Protein AF-A0A357F1U6-F1 (afdb_monomer)

Secondary structure (DSSP, 8-state):
-HHHHHHHHHHHHHTTT-HHHHHHHHHHHHTSS--TTTTT--PPPPPHHHHS-S-EEEEEEETTEEEEEEEE-TT--HHHHHHHHHH-HHHHHHHTTSEEEEEEEETTTEEEEEEE-

pLDDT: mean 91.84, std 3.84, range [73.38, 97.06]

Sequence (117 aa):
AAIREAVTSLILMLTPLAPHAAEELFSVVIGNEDGILANGARFPEFDEELARADEIEIAVQVNGRLRSRIYTAPDAPSAELEKLALADEKIIEYTSRGKIVKVITVPGRLVNIVVKE

Radius of gyration: 24.09 Å; Cα contacts (8 Å, |Δi|>4): 159; chains: 1; bounding box: 42×26×67 Å

Structure (mmCIF, N/CA/C/O backbone):
data_AF-A0A357F1U6-F1
#
_entry.id   AF-A0A357F1U6-F1
#
loop_
_atom_site.group_PDB
_atom_site.id
_atom_site.type_symbol
_atom_site.label_atom_id
_atom_site.label_alt_id
_atom_site.label_comp_id
_atom_site.label_asym_id
_atom_site.label_entity_id
_atom_site.label_seq_id
_atom_site.pdbx_PDB_ins_code
_atom_site.Cartn_x
_atom_site.Cartn_y
_atom_site.Cartn_z
_atom_site.occupancy
_atom_site.B_iso_or_equiv
_atom_site.auth_seq_id
_atom_site.auth_comp_id
_atom_site.auth_asym_id
_atom_site.auth_atom_id
_atom_site.pdbx_PDB_model_num
ATOM 1 N N . ALA A 1 1 ? 5.112 -9.443 -20.994 1.00 80.56 1 ALA A N 1
ATOM 2 C CA . ALA A 1 1 ? 4.622 -8.053 -21.076 1.00 80.56 1 ALA A CA 1
ATOM 3 C C . ALA A 1 1 ? 5.007 -7.281 -19.815 1.00 80.56 1 ALA A C 1
ATOM 5 O O . ALA A 1 1 ? 5.925 -6.482 -19.914 1.00 80.56 1 ALA A O 1
ATOM 6 N N . ALA A 1 2 ? 4.461 -7.627 -18.642 1.00 90.25 2 ALA A N 1
ATOM 7 C CA . ALA A 1 2 ? 4.725 -6.940 -17.366 1.00 90.25 2 ALA A CA 1
ATOM 8 C C . ALA A 1 2 ? 6.215 -6.726 -17.018 1.00 90.25 2 ALA A C 1
ATOM 10 O O . ALA A 1 2 ? 6.608 -5.633 -16.641 1.00 90.25 2 ALA A O 1
ATOM 11 N N . ILE A 1 3 ? 7.080 -7.733 -17.210 1.00 92.88 3 ILE A N 1
ATOM 12 C CA . ILE A 1 3 ? 8.527 -7.588 -16.932 1.00 92.88 3 ILE A CA 1
ATOM 13 C C . ILE A 1 3 ? 9.162 -6.493 -17.797 1.00 92.88 3 ILE A C 1
ATOM 15 O O . ILE A 1 3 ? 9.953 -5.696 -17.307 1.00 92.88 3 ILE A O 1
ATOM 19 N N . ARG A 1 4 ? 8.815 -6.449 -19.088 1.00 91.06 4 ARG A N 1
ATOM 20 C CA . ARG A 1 4 ? 9.349 -5.448 -20.017 1.00 91.06 4 ARG A CA 1
ATOM 21 C C . ARG A 1 4 ? 8.902 -4.050 -19.598 1.00 91.06 4 ARG A C 1
ATOM 23 O O . ARG A 1 4 ? 9.730 -3.160 -19.529 1.00 91.06 4 ARG A O 1
ATOM 30 N N . GLU A 1 5 ? 7.624 -3.889 -19.279 1.00 91.56 5 GLU A N 1
ATOM 31 C CA . GLU A 1 5 ? 7.054 -2.628 -18.797 1.00 91.56 5 GLU A CA 1
ATOM 32 C C . GLU A 1 5 ? 7.706 -2.146 -17.492 1.00 91.56 5 GLU A C 1
ATOM 34 O O . GLU A 1 5 ? 8.104 -0.985 -17.396 1.00 91.56 5 GLU A O 1
ATOM 39 N N . ALA A 1 6 ? 7.903 -3.046 -16.524 1.00 93.75 6 ALA A N 1
ATOM 40 C CA . ALA A 1 6 ? 8.568 -2.735 -15.262 1.00 93.75 6 ALA A CA 1
ATOM 41 C C . ALA A 1 6 ? 10.029 -2.304 -15.469 1.00 93.75 6 ALA A C 1
ATOM 43 O O . ALA A 1 6 ? 10.472 -1.310 -14.896 1.00 93.75 6 ALA A O 1
ATOM 44 N N . VAL A 1 7 ? 10.771 -3.020 -16.321 1.00 94.88 7 VAL A N 1
ATOM 45 C CA . VAL A 1 7 ? 12.166 -2.687 -16.647 1.00 94.88 7 VAL A CA 1
ATOM 46 C C . VAL A 1 7 ? 12.251 -1.351 -17.384 1.00 94.88 7 VAL A C 1
ATOM 48 O O . VAL A 1 7 ? 13.068 -0.514 -17.008 1.00 94.88 7 VAL A O 1
ATOM 51 N N . THR A 1 8 ? 11.391 -1.106 -18.377 1.00 93.88 8 THR A N 1
ATOM 52 C CA . THR A 1 8 ? 11.336 0.186 -19.075 1.00 93.88 8 THR A CA 1
ATOM 53 C C . THR A 1 8 ? 11.031 1.323 -18.100 1.00 93.88 8 THR A C 1
ATOM 55 O O . THR A 1 8 ? 11.727 2.335 -18.107 1.00 93.88 8 THR A O 1
ATOM 58 N N . SER A 1 9 ? 10.049 1.151 -17.212 1.00 94.88 9 SER A N 1
ATOM 59 C CA . SER A 1 9 ? 9.686 2.162 -16.211 1.00 94.88 9 SER A CA 1
ATOM 60 C C . SER A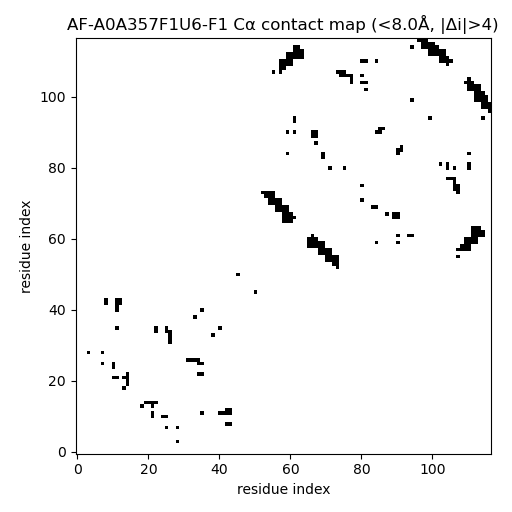 1 9 ? 10.840 2.453 -15.251 1.00 94.88 9 SER A C 1
ATOM 62 O O . SER A 1 9 ? 11.137 3.613 -14.969 1.00 94.88 9 SER A O 1
ATOM 64 N N . LEU A 1 10 ? 11.545 1.412 -14.796 1.00 95.88 10 LEU A N 1
ATOM 65 C CA . LEU A 1 10 ? 12.728 1.552 -13.949 1.00 95.88 10 LEU A CA 1
ATOM 66 C C . LEU A 1 10 ? 13.851 2.327 -14.649 1.00 95.88 10 LEU A C 1
ATOM 68 O O . LEU A 1 10 ? 14.439 3.221 -14.044 1.00 95.88 10 LEU A O 1
ATOM 72 N N . ILE A 1 11 ? 14.132 2.016 -15.917 1.00 96.00 11 ILE A N 1
ATOM 73 C CA . ILE A 1 11 ? 15.142 2.720 -16.719 1.00 96.00 11 ILE A CA 1
ATOM 74 C C . ILE A 1 11 ? 14.780 4.202 -16.855 1.00 96.00 11 ILE A C 1
ATOM 76 O O . ILE A 1 11 ? 15.626 5.070 -16.647 1.00 96.00 11 ILE A O 1
ATOM 80 N N . LEU A 1 12 ? 13.512 4.512 -17.126 1.00 95.25 12 LEU A N 1
ATOM 81 C CA . LEU A 1 12 ? 13.054 5.894 -17.257 1.00 95.25 12 LEU A CA 1
ATOM 82 C C . LEU A 1 12 ? 13.164 6.664 -15.934 1.00 95.25 12 LEU A C 1
ATOM 84 O O . LEU A 1 12 ? 13.604 7.815 -15.944 1.00 95.25 12 LEU A O 1
ATOM 88 N N . MET A 1 13 ? 12.867 6.021 -14.799 1.00 96.38 13 MET A N 1
ATOM 89 C CA . MET A 1 13 ? 13.090 6.585 -13.460 1.00 96.38 13 MET A CA 1
ATOM 90 C C . MET A 1 13 ? 14.575 6.764 -13.118 1.00 96.38 13 MET A C 1
ATOM 92 O O . MET A 1 13 ? 14.910 7.614 -12.294 1.00 96.38 13 MET A O 1
ATOM 96 N N . LEU A 1 14 ? 15.471 5.997 -13.746 1.00 96.31 14 LEU A N 1
ATOM 97 C CA . LEU A 1 14 ? 16.917 6.112 -13.564 1.00 96.31 14 LEU A CA 1
ATOM 98 C C . LEU A 1 14 ? 17.510 7.313 -14.318 1.00 96.31 14 LEU A C 1
ATOM 100 O O . LEU A 1 14 ? 18.558 7.815 -13.913 1.00 96.31 14 LEU A O 1
ATOM 104 N N . THR A 1 15 ? 16.843 7.809 -15.366 1.00 94.19 15 THR A N 1
ATOM 105 C CA . THR A 1 15 ? 17.315 8.920 -16.218 1.00 94.19 15 THR A CA 1
ATOM 106 C C . THR A 1 15 ? 17.847 10.133 -15.436 1.00 94.19 15 THR A C 1
ATOM 108 O O . THR A 1 15 ? 18.937 10.601 -15.763 1.00 94.19 15 THR A O 1
ATOM 111 N N . PRO A 1 16 ? 17.172 10.643 -14.380 1.00 93.56 16 PRO A N 1
ATOM 112 C CA . PRO A 1 16 ? 17.672 11.787 -13.612 1.00 93.56 16 PRO A CA 1
ATOM 113 C C . PRO A 1 16 ? 18.909 11.479 -12.752 1.00 93.56 16 PRO A C 1
ATOM 115 O O . PRO A 1 16 ? 19.600 12.402 -12.329 1.00 93.56 16 PRO A O 1
ATOM 118 N N . LEU A 1 17 ? 19.174 10.202 -12.456 1.00 97.06 17 LEU 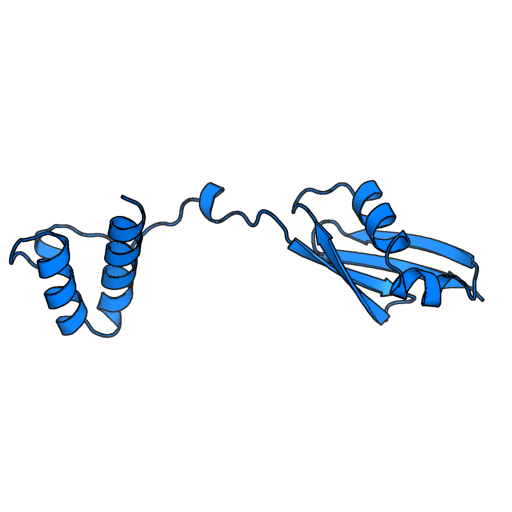A N 1
ATOM 119 C CA . LEU A 1 17 ? 20.248 9.756 -11.562 1.00 97.06 17 LEU A CA 1
ATOM 120 C C . LEU A 1 17 ? 21.492 9.300 -12.333 1.00 97.06 17 LEU A C 1
ATOM 122 O O . LEU A 1 17 ? 22.614 9.628 -11.955 1.00 97.06 17 LEU A O 1
ATOM 126 N N . ALA A 1 18 ? 21.297 8.529 -13.403 1.00 96.81 18 ALA A N 1
ATOM 127 C CA . ALA A 1 18 ? 22.364 7.950 -14.211 1.00 96.81 18 ALA A CA 1
ATOM 128 C C . ALA A 1 18 ? 21.978 7.973 -15.703 1.00 96.81 18 ALA A C 1
ATOM 130 O O . ALA A 1 18 ? 21.731 6.917 -16.287 1.00 96.81 18 ALA A O 1
ATOM 131 N N . PRO A 1 19 ? 21.937 9.160 -16.339 1.00 93.81 19 PRO A N 1
ATOM 132 C CA . PRO A 1 19 ? 21.395 9.331 -17.690 1.00 93.81 19 PRO A CA 1
ATOM 133 C C . PRO A 1 19 ? 22.112 8.473 -18.736 1.00 93.81 19 PRO A C 1
ATOM 135 O O . PRO A 1 19 ? 21.457 7.814 -19.530 1.00 93.81 19 PRO A O 1
ATOM 138 N N . HIS A 1 20 ? 23.445 8.391 -18.692 1.00 94.00 20 HIS A N 1
ATOM 139 C CA . HIS A 1 20 ? 24.215 7.579 -19.643 1.00 94.00 20 HIS A CA 1
ATOM 140 C C . HIS A 1 20 ? 23.898 6.080 -19.523 1.00 94.00 20 HIS A C 1
ATOM 142 O O . HIS A 1 20 ? 23.750 5.395 -20.526 1.00 94.00 20 HIS A O 1
ATOM 148 N N . ALA A 1 21 ? 23.764 5.567 -18.294 1.00 95.50 21 ALA A N 1
ATOM 149 C CA . ALA A 1 21 ? 23.410 4.166 -18.076 1.00 95.50 21 ALA A CA 1
ATOM 150 C C . ALA A 1 21 ? 21.955 3.890 -18.472 1.00 95.50 21 ALA A C 1
ATOM 152 O O . ALA A 1 21 ? 21.660 2.832 -19.018 1.00 95.50 21 ALA A O 1
ATOM 153 N N . ALA A 1 22 ? 21.053 4.839 -18.207 1.00 95.38 22 ALA A N 1
ATOM 154 C CA . ALA A 1 22 ? 19.665 4.743 -18.627 1.00 95.38 22 ALA A CA 1
ATOM 155 C C . ALA A 1 22 ? 19.552 4.668 -20.157 1.00 95.38 22 ALA A C 1
ATOM 157 O O . ALA A 1 22 ? 18.852 3.788 -20.639 1.00 95.38 22 ALA A O 1
ATOM 158 N N . GLU A 1 23 ? 20.278 5.506 -20.906 1.00 94.00 23 GLU A N 1
ATOM 159 C CA . GLU A 1 23 ? 20.298 5.485 -22.379 1.00 94.00 23 GLU A CA 1
ATOM 160 C C . GLU A 1 23 ? 20.774 4.132 -22.935 1.00 94.00 23 GLU A C 1
ATOM 162 O O . GLU A 1 23 ? 20.073 3.511 -23.729 1.00 94.00 23 GLU A O 1
ATOM 167 N N . GLU A 1 24 ? 21.906 3.608 -22.453 1.00 94.31 24 GLU A N 1
ATOM 168 C CA . GLU A 1 24 ? 22.428 2.302 -22.895 1.00 94.31 24 GLU A CA 1
ATOM 169 C C . GLU A 1 24 ? 21.443 1.154 -22.613 1.00 94.31 24 GLU A C 1
ATOM 171 O O . GLU A 1 24 ? 21.182 0.302 -23.465 1.00 94.31 24 GLU A O 1
ATOM 176 N N . LEU A 1 25 ? 20.852 1.133 -21.413 1.00 94.50 25 LEU A N 1
ATOM 177 C CA . LEU A 1 25 ? 19.864 0.120 -21.036 1.00 94.50 25 LEU A CA 1
ATOM 178 C C . LEU A 1 25 ? 18.568 0.258 -21.844 1.00 94.50 25 LEU A C 1
ATOM 180 O O . LEU A 1 25 ? 17.954 -0.750 -22.197 1.00 94.50 25 LEU A O 1
ATOM 184 N N . PHE A 1 26 ? 18.150 1.488 -22.134 1.00 94.50 26 PHE A N 1
ATOM 185 C CA . PHE A 1 26 ? 16.956 1.790 -22.912 1.00 94.50 26 PHE A CA 1
ATOM 186 C C . PHE A 1 26 ? 17.092 1.230 -24.335 1.00 94.50 26 PHE A C 1
ATOM 188 O O . PHE A 1 26 ? 16.240 0.437 -24.747 1.00 94.50 26 PHE A O 1
ATOM 195 N N . SER A 1 27 ? 18.207 1.505 -25.020 1.00 93.00 27 SER A N 1
ATOM 196 C CA . SER A 1 27 ? 18.514 0.985 -26.363 1.00 93.00 27 SER A CA 1
ATOM 197 C C . SER A 1 27 ? 18.432 -0.543 -26.443 1.00 93.00 27 SER A C 1
ATOM 199 O O . SER A 1 27 ? 17.816 -1.102 -27.355 1.00 93.00 27 SER A O 1
ATOM 201 N N . VAL A 1 28 ? 18.961 -1.247 -25.434 1.00 92.31 28 VAL A N 1
ATOM 202 C CA . VAL A 1 28 ? 18.870 -2.716 -25.338 1.00 92.31 28 VAL A CA 1
ATOM 203 C C . VAL A 1 28 ? 17.419 -3.190 -25.210 1.00 92.31 28 VAL A C 1
ATOM 205 O O . VAL A 1 28 ? 17.040 -4.207 -25.795 1.00 92.31 28 VAL A O 1
ATOM 208 N N . VAL A 1 29 ? 16.589 -2.476 -24.448 1.00 90.38 29 VAL A N 1
ATOM 209 C CA . VAL A 1 29 ? 15.193 -2.865 -24.215 1.00 90.38 29 VAL A CA 1
ATOM 210 C C . VAL A 1 29 ? 14.327 -2.647 -25.455 1.00 90.38 29 VAL A C 1
ATOM 212 O O . VAL A 1 29 ? 13.494 -3.506 -25.752 1.00 90.38 29 VAL A O 1
ATOM 215 N N . ILE A 1 30 ? 14.496 -1.548 -26.190 1.00 88.50 30 ILE A N 1
ATOM 216 C CA . ILE A 1 30 ? 13.631 -1.220 -27.346 1.00 88.50 30 ILE A CA 1
ATOM 217 C C . ILE A 1 30 ? 14.175 -1.833 -28.636 1.00 88.50 30 ILE A C 1
ATOM 219 O O . ILE A 1 30 ? 13.407 -2.076 -29.564 1.00 88.5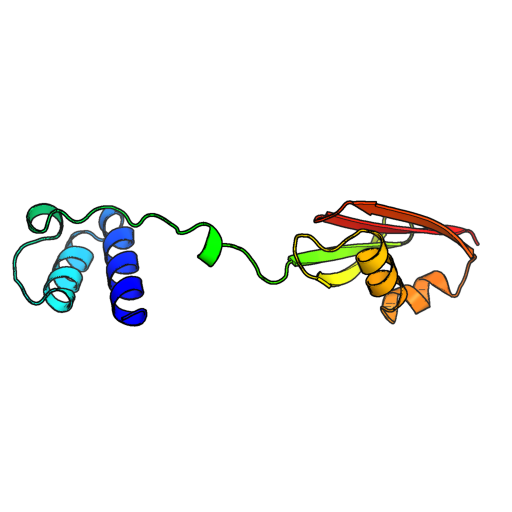0 30 ILE A O 1
ATOM 223 N N . GLY A 1 31 ? 15.473 -2.144 -28.674 1.00 87.88 31 GLY A N 1
ATOM 224 C CA . GLY A 1 31 ? 16.134 -2.764 -29.818 1.00 87.88 31 GLY A CA 1
ATOM 225 C C . GLY A 1 31 ? 16.492 -1.775 -30.927 1.00 87.88 31 GLY A C 1
ATOM 226 O O . GLY A 1 31 ? 16.545 -2.173 -32.089 1.00 87.88 31 GLY A O 1
ATOM 227 N N . ASN A 1 32 ? 16.707 -0.502 -30.588 1.00 86.38 32 ASN A N 1
ATOM 228 C CA . ASN A 1 32 ? 17.214 0.523 -31.499 1.00 86.38 32 ASN A CA 1
ATOM 229 C C . ASN A 1 32 ? 18.256 1.401 -30.786 1.00 86.38 32 ASN A C 1
ATOM 231 O O . ASN A 1 32 ? 18.390 1.331 -29.569 1.00 86.38 32 ASN A O 1
ATOM 235 N N . GLU A 1 33 ? 19.010 2.183 -31.558 1.00 86.31 33 GLU A N 1
ATOM 236 C CA . GLU A 1 33 ? 20.034 3.106 -31.038 1.00 86.31 33 GLU A CA 1
ATOM 237 C C . GLU A 1 33 ? 19.497 4.529 -30.827 1.00 86.31 33 GLU A C 1
ATOM 239 O O . GLU A 1 33 ? 20.243 5.433 -30.449 1.00 86.31 33 GLU A O 1
ATOM 244 N N . ASP A 1 34 ? 18.204 4.746 -31.074 1.00 85.94 34 ASP A N 1
ATOM 245 C CA . ASP A 1 34 ? 17.583 6.026 -30.783 1.00 85.94 34 ASP A CA 1
ATOM 246 C C . ASP A 1 34 ? 17.504 6.180 -29.256 1.00 85.94 34 ASP A C 1
ATOM 248 O O . ASP A 1 34 ? 17.060 5.284 -28.539 1.00 85.94 34 ASP A O 1
ATOM 252 N N . GLY A 1 35 ? 17.932 7.327 -28.734 1.00 83.62 35 GLY A N 1
ATOM 253 C CA . GLY A 1 35 ? 17.906 7.572 -27.290 1.00 83.62 35 GLY A CA 1
ATOM 254 C C . GLY A 1 35 ? 16.491 7.726 -26.713 1.00 83.62 35 GLY A C 1
ATOM 255 O O . GLY A 1 35 ? 15.489 7.811 -27.437 1.00 83.62 35 GLY A O 1
ATOM 256 N N . ILE A 1 36 ? 16.404 7.853 -25.388 1.00 88.38 36 ILE A N 1
ATOM 257 C CA . ILE A 1 36 ? 15.170 8.048 -24.603 1.00 88.38 36 ILE A CA 1
ATOM 258 C C . ILE A 1 36 ? 14.313 9.187 -25.164 1.00 88.38 36 ILE A C 1
ATOM 260 O O . ILE A 1 36 ? 13.104 9.035 -25.371 1.00 88.38 36 ILE A O 1
ATOM 264 N N . LEU A 1 37 ? 14.942 10.326 -25.462 1.00 86.56 37 LEU A N 1
ATOM 265 C CA . LEU A 1 37 ? 14.254 11.506 -25.991 1.00 86.56 37 LEU A CA 1
ATOM 266 C C . LEU A 1 37 ? 13.782 11.323 -27.437 1.00 86.56 37 LEU A C 1
ATOM 268 O O . LEU A 1 37 ? 12.681 11.760 -27.774 1.00 86.56 37 LEU A O 1
ATOM 272 N N . ALA A 1 38 ? 14.590 10.674 -28.277 1.00 87.94 38 ALA A N 1
ATOM 273 C CA . ALA A 1 38 ? 14.276 10.448 -29.687 1.00 87.94 38 ALA A CA 1
ATOM 274 C C . ALA A 1 38 ? 13.092 9.481 -29.857 1.00 87.94 38 ALA A C 1
ATOM 276 O O . ALA A 1 38 ? 12.235 9.702 -30.709 1.00 87.94 38 ALA A O 1
ATOM 277 N N . ASN A 1 39 ? 12.974 8.490 -28.967 1.00 88.62 39 ASN A N 1
ATOM 278 C CA . ASN A 1 39 ? 11.810 7.603 -28.890 1.00 88.62 39 ASN A CA 1
ATOM 279 C C . ASN A 1 39 ? 10.573 8.266 -28.251 1.00 88.62 39 ASN A C 1
ATOM 281 O O . ASN A 1 39 ? 9.527 7.631 -28.122 1.00 88.62 39 ASN A O 1
ATOM 285 N N . GLY A 1 40 ? 10.667 9.528 -27.816 1.00 87.38 40 GLY A N 1
ATOM 286 C CA . GLY A 1 40 ? 9.550 10.250 -27.210 1.00 87.38 40 GLY A CA 1
ATOM 287 C C . GLY A 1 40 ? 9.101 9.678 -25.865 1.00 87.38 40 GLY A C 1
ATOM 288 O O . GLY A 1 40 ? 7.963 9.928 -25.459 1.00 87.38 40 GLY A O 1
ATOM 289 N N . ALA A 1 41 ? 9.967 8.937 -25.166 1.00 89.88 41 ALA A N 1
ATOM 290 C CA . ALA A 1 41 ? 9.621 8.337 -23.889 1.00 89.88 41 ALA A CA 1
ATOM 291 C C . ALA A 1 41 ? 9.228 9.408 -2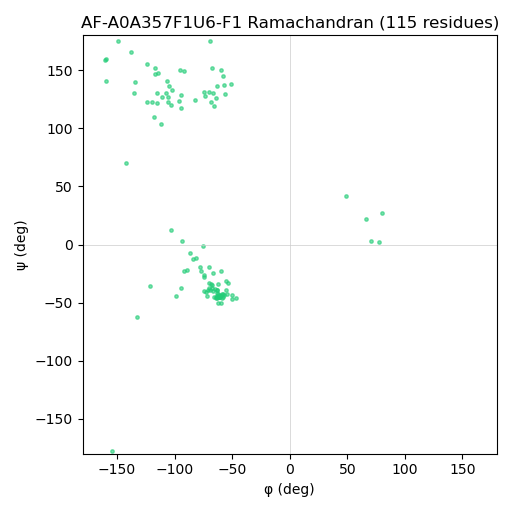2.856 1.00 89.88 41 ALA A C 1
ATOM 293 O O . ALA A 1 41 ? 9.660 10.568 -22.903 1.00 89.88 41 ALA A O 1
ATOM 294 N N . ARG A 1 42 ? 8.345 9.026 -21.936 1.00 90.75 42 ARG A N 1
ATOM 295 C CA . ARG A 1 42 ? 7.822 9.884 -20.869 1.00 90.75 42 ARG A CA 1
ATOM 296 C C . ARG A 1 42 ? 8.076 9.228 -19.529 1.00 90.75 42 ARG A C 1
ATOM 298 O O . ARG A 1 42 ? 8.216 8.013 -19.456 1.00 90.75 42 ARG A O 1
ATOM 305 N N . PHE A 1 43 ? 8.147 10.039 -18.480 1.00 92.94 43 PHE A N 1
ATOM 306 C CA . PHE A 1 43 ? 8.220 9.511 -17.125 1.00 92.94 43 PHE A CA 1
ATOM 307 C C . PHE A 1 43 ? 6.999 8.608 -16.865 1.00 92.94 43 PHE A C 1
ATOM 309 O O . PHE A 1 43 ? 5.906 8.974 -17.303 1.00 92.94 43 PHE A O 1
ATOM 316 N N . PRO A 1 44 ? 7.167 7.438 -16.225 1.00 93.31 44 PRO A N 1
ATOM 317 C CA . PRO A 1 44 ? 6.062 6.511 -16.019 1.00 93.31 44 PRO A CA 1
ATOM 318 C C . PRO A 1 44 ? 4.981 7.130 -15.128 1.00 93.31 44 PRO A C 1
ATOM 320 O O . PRO A 1 44 ? 5.278 7.747 -14.103 1.00 93.31 44 PRO A O 1
ATOM 323 N N . GLU A 1 45 ? 3.727 6.935 -15.520 1.00 93.44 45 GLU A N 1
ATOM 324 C CA . GLU A 1 45 ? 2.550 7.261 -14.714 1.00 93.44 45 GLU A CA 1
ATOM 325 C C . GLU A 1 45 ? 2.091 6.006 -13.964 1.00 93.44 45 GLU A C 1
ATOM 327 O O . GLU A 1 45 ? 2.320 4.884 -14.420 1.00 93.44 45 GLU A O 1
ATOM 332 N N . PHE A 1 46 ? 1.483 6.183 -12.790 1.00 92.81 46 PHE A N 1
ATOM 333 C CA . PHE A 1 46 ? 0.962 5.062 -12.011 1.00 92.81 46 PHE A CA 1
ATOM 334 C C . PHE A 1 46 ? -0.506 4.801 -12.361 1.00 92.81 46 PHE A C 1
ATOM 336 O O . PHE A 1 46 ? -1.251 5.724 -12.682 1.00 92.81 46 PHE A O 1
ATOM 343 N N . ASP A 1 47 ? -0.915 3.541 -12.257 1.00 92.75 47 ASP A N 1
ATOM 344 C CA . ASP A 1 47 ? -2.312 3.126 -12.349 1.00 92.75 47 ASP A CA 1
ATOM 345 C C . ASP A 1 47 ? -2.886 3.009 -10.927 1.00 92.75 47 ASP A C 1
ATOM 347 O O . ASP A 1 47 ? -2.325 2.305 -10.084 1.00 92.75 47 ASP A O 1
ATOM 351 N N . GLU A 1 48 ? -3.972 3.731 -10.639 1.00 90.94 48 GLU A N 1
ATOM 352 C CA . GLU A 1 48 ? -4.601 3.765 -9.309 1.00 90.94 48 GLU A CA 1
ATOM 353 C C . GLU A 1 48 ? -5.130 2.399 -8.854 1.00 90.94 48 GLU A C 1
ATOM 355 O O . GLU A 1 48 ? -5.077 2.089 -7.663 1.00 90.94 48 GLU A O 1
ATOM 360 N N . GLU A 1 49 ? -5.616 1.574 -9.780 1.00 90.56 49 GLU A N 1
ATOM 361 C CA . GLU A 1 49 ? -6.160 0.256 -9.463 1.00 90.56 49 GLU A CA 1
ATOM 362 C C . GLU A 1 49 ? -5.030 -0.728 -9.147 1.00 90.56 49 GLU A C 1
ATOM 364 O O . GLU A 1 49 ? -5.137 -1.482 -8.184 1.00 90.56 49 GLU A O 1
ATOM 369 N N . LEU A 1 50 ? -3.913 -0.672 -9.885 1.00 88.88 50 LEU A N 1
ATOM 370 C CA . LEU A 1 50 ? -2.729 -1.501 -9.609 1.00 88.88 50 LEU A CA 1
ATOM 371 C C . LEU A 1 50 ? -1.930 -1.034 -8.384 1.00 88.88 50 LEU A C 1
ATOM 373 O O . LEU A 1 50 ? -1.241 -1.836 -7.755 1.00 88.88 50 LEU A O 1
ATOM 377 N N . ALA A 1 51 ? -1.982 0.259 -8.056 1.00 88.56 51 ALA A N 1
ATOM 378 C CA . ALA A 1 51 ? -1.304 0.826 -6.892 1.00 88.56 51 ALA A CA 1
ATOM 379 C C . ALA A 1 51 ? -2.082 0.622 -5.581 1.00 88.56 51 ALA A C 1
ATOM 381 O O . ALA A 1 51 ? -1.541 0.874 -4.498 1.00 88.56 51 ALA A O 1
ATOM 382 N N . ARG A 1 52 ? -3.348 0.194 -5.655 1.00 88.44 52 ARG A N 1
ATOM 383 C CA . ARG A 1 52 ? -4.182 -0.060 -4.481 1.00 88.44 52 ARG A CA 1
ATOM 384 C C . ARG A 1 52 ? -3.634 -1.255 -3.699 1.00 88.44 52 ARG A C 1
ATOM 386 O O . ARG A 1 52 ? -3.378 -2.314 -4.257 1.00 88.44 52 ARG A O 1
ATOM 393 N N . ALA A 1 53 ? -3.473 -1.089 -2.387 1.00 86.81 53 ALA A N 1
ATOM 394 C CA . ALA A 1 53 ? -3.115 -2.200 -1.511 1.00 86.81 53 ALA A CA 1
ATOM 395 C C . ALA A 1 53 ? -4.327 -3.118 -1.298 1.00 86.81 53 ALA A C 1
ATOM 397 O O . ALA A 1 53 ? -5.397 -2.634 -0.928 1.00 86.81 53 ALA A O 1
ATOM 398 N N . ASP A 1 54 ? -4.143 -4.426 -1.469 1.00 88.38 54 ASP A N 1
ATOM 399 C CA . ASP A 1 54 ? -5.185 -5.422 -1.179 1.00 88.38 54 ASP A CA 1
ATOM 400 C C . ASP A 1 54 ? -5.447 -5.553 0.328 1.00 88.38 54 ASP A C 1
ATOM 402 O O . ASP A 1 54 ? -6.574 -5.775 0.767 1.00 88.38 54 ASP A O 1
ATOM 406 N N . GLU A 1 55 ? -4.398 -5.368 1.132 1.00 92.12 55 GLU A N 1
ATOM 407 C CA . GLU A 1 55 ? -4.452 -5.421 2.586 1.00 92.12 55 GLU A CA 1
ATOM 408 C C . GLU A 1 55 ? -3.688 -4.245 3.196 1.00 92.12 55 GLU A C 1
ATOM 410 O O . GLU A 1 55 ? -2.599 -3.872 2.754 1.00 92.12 55 GLU A O 1
ATOM 415 N N . ILE A 1 56 ? -4.251 -3.678 4.259 1.00 91.88 56 ILE A N 1
ATOM 416 C CA . ILE A 1 56 ? -3.620 -2.655 5.085 1.00 91.88 56 ILE A CA 1
ATOM 417 C C . ILE A 1 56 ? -3.422 -3.163 6.506 1.00 91.88 56 ILE A C 1
ATOM 419 O O . ILE A 1 56 ? -4.227 -3.920 7.049 1.00 91.88 56 ILE A O 1
ATOM 423 N N . GLU A 1 57 ? -2.341 -2.704 7.125 1.00 94.25 57 GLU A N 1
ATOM 424 C CA . GLU A 1 57 ? -2.055 -2.971 8.527 1.00 94.25 57 GLU A CA 1
ATOM 425 C C . GLU A 1 57 ? -2.829 -1.987 9.421 1.00 94.25 57 GLU A C 1
ATOM 427 O O . GLU A 1 57 ? -2.681 -0.768 9.308 1.00 94.25 57 GLU A O 1
ATOM 432 N N . ILE A 1 58 ? -3.627 -2.511 10.348 1.00 95.44 58 ILE A N 1
ATOM 433 C CA . ILE A 1 58 ? -4.381 -1.744 11.339 1.00 95.44 58 ILE A CA 1
ATOM 434 C C . ILE A 1 58 ? -3.806 -1.986 12.729 1.00 95.44 58 ILE A C 1
ATOM 436 O O . ILE A 1 58 ? -3.704 -3.114 13.214 1.00 95.44 58 ILE A O 1
ATOM 440 N N . ALA A 1 59 ? -3.481 -0.893 13.414 1.00 95.88 59 ALA A N 1
ATOM 441 C CA . ALA A 1 59 ? -3.010 -0.930 14.788 1.00 95.88 59 ALA A CA 1
ATOM 442 C C . ALA A 1 59 ? -4.154 -1.250 15.763 1.00 95.88 59 ALA A C 1
ATOM 444 O O . ALA A 1 59 ? -5.162 -0.541 15.800 1.00 95.88 59 ALA A O 1
ATOM 445 N N . VAL A 1 60 ? -3.962 -2.253 16.624 1.00 96.69 60 VAL A N 1
ATOM 446 C CA . VAL A 1 60 ? -4.901 -2.584 17.701 1.00 96.69 60 VAL A CA 1
ATOM 447 C C . VAL A 1 60 ? -4.341 -2.143 19.049 1.00 96.69 60 VAL A C 1
ATOM 449 O O . VAL A 1 60 ? -3.245 -2.531 19.471 1.00 96.69 60 VAL A O 1
ATOM 452 N N . GLN A 1 61 ? -5.110 -1.307 19.736 1.00 96.44 61 GLN A N 1
ATOM 453 C CA . GLN A 1 61 ? -4.771 -0.702 21.013 1.00 96.44 61 GLN A CA 1
ATOM 454 C C . GLN A 1 61 ? -5.696 -1.203 22.120 1.00 96.44 61 GLN A C 1
ATOM 456 O O . GLN A 1 61 ? -6.881 -1.441 21.901 1.00 96.44 61 GLN A O 1
ATOM 461 N N . VAL A 1 62 ? -5.155 -1.297 23.334 1.00 94.88 62 VAL A N 1
ATOM 462 C CA . VAL A 1 62 ? -5.933 -1.509 24.559 1.00 94.88 62 VAL A CA 1
ATOM 463 C C . VAL A 1 62 ? -5.609 -0.382 25.527 1.00 94.88 62 VAL A C 1
ATOM 465 O O . VAL A 1 62 ? -4.438 -0.173 25.862 1.00 94.88 62 VAL A O 1
ATOM 468 N N . ASN A 1 63 ? -6.630 0.364 25.957 1.00 93.56 63 ASN A N 1
ATOM 469 C CA . ASN A 1 63 ? -6.485 1.560 26.793 1.00 93.56 63 ASN A CA 1
ATOM 470 C C . ASN A 1 63 ? -5.422 2.541 26.244 1.00 93.56 63 ASN A C 1
ATOM 472 O O . ASN A 1 63 ? -4.595 3.069 26.988 1.00 93.56 63 ASN A O 1
ATOM 476 N N . GLY A 1 64 ? -5.414 2.746 24.920 1.00 91.81 64 GLY A N 1
ATOM 477 C CA . GLY A 1 64 ? -4.507 3.669 24.226 1.00 91.81 64 GLY A CA 1
ATOM 478 C C . GLY A 1 64 ? -3.068 3.173 24.031 1.00 91.81 64 GLY A C 1
ATOM 479 O O . GLY A 1 64 ? -2.248 3.901 23.476 1.00 91.81 64 GLY A O 1
ATOM 480 N N . ARG A 1 65 ? -2.727 1.948 24.456 1.00 93.69 65 ARG A N 1
ATOM 481 C CA . ARG A 1 65 ? -1.404 1.339 24.221 1.00 93.69 65 ARG A CA 1
ATOM 482 C C . ARG A 1 65 ? -1.476 0.328 23.083 1.00 93.69 65 ARG A C 1
ATOM 484 O O . ARG A 1 65 ? -2.364 -0.518 23.095 1.00 93.69 65 ARG A O 1
ATOM 491 N N . LEU A 1 66 ? -0.532 0.377 22.140 1.00 95.81 66 LEU A N 1
ATOM 492 C CA . LEU A 1 66 ? -0.427 -0.589 21.038 1.00 95.81 66 LEU A CA 1
ATOM 493 C C . LEU A 1 66 ? -0.132 -1.993 21.578 1.00 95.81 66 LEU A C 1
ATOM 495 O O . LEU A 1 66 ? 0.840 -2.172 22.314 1.00 95.81 66 LEU A O 1
ATOM 499 N N . ARG A 1 67 ? -0.959 -2.974 21.206 1.00 95.12 67 ARG A N 1
ATOM 500 C CA . ARG A 1 67 ? -0.829 -4.374 21.641 1.00 95.12 67 ARG A CA 1
ATOM 501 C C . ARG A 1 67 ? -0.674 -5.352 20.487 1.00 95.12 67 ARG A C 1
ATOM 503 O O . ARG A 1 67 ? 0.084 -6.308 20.626 1.00 95.12 67 ARG A O 1
ATOM 510 N N . SER A 1 68 ? -1.345 -5.096 19.367 1.00 95.81 68 SER A N 1
ATOM 511 C CA . SER A 1 68 ? -1.252 -5.941 18.177 1.00 95.81 68 SER A CA 1
ATOM 512 C C . SER A 1 68 ? -1.435 -5.138 16.888 1.00 95.81 68 SER A C 1
ATOM 514 O O . SER A 1 68 ? -1.689 -3.931 16.922 1.00 95.81 68 SER A O 1
ATOM 516 N N . ARG A 1 69 ? -1.266 -5.821 15.759 1.00 95.62 69 ARG A N 1
ATOM 517 C CA . ARG A 1 69 ? -1.476 -5.340 14.394 1.00 95.62 69 ARG A CA 1
ATOM 518 C C . ARG A 1 69 ? -2.240 -6.422 13.641 1.00 95.62 69 ARG A C 1
ATOM 520 O O . ARG A 1 69 ? -1.839 -7.581 13.697 1.00 95.62 69 ARG A O 1
ATOM 527 N N . ILE A 1 70 ? -3.314 -6.040 12.964 1.00 94.38 70 ILE A N 1
ATOM 528 C CA . ILE A 1 70 ? -4.126 -6.933 12.129 1.00 94.38 70 ILE A CA 1
ATOM 529 C C . ILE A 1 70 ? -4.056 -6.463 10.677 1.00 94.38 70 ILE A C 1
ATOM 531 O O . ILE A 1 70 ? -3.864 -5.273 10.435 1.00 94.38 70 ILE A O 1
ATOM 535 N N . TYR A 1 71 ? -4.214 -7.378 9.727 1.00 93.81 71 TYR A N 1
ATOM 536 C CA . TYR A 1 71 ? -4.283 -7.064 8.299 1.00 93.81 71 TYR A CA 1
ATOM 537 C C . TYR A 1 71 ? -5.723 -7.218 7.818 1.00 93.81 71 TYR A C 1
ATOM 539 O O . TYR A 1 71 ? -6.442 -8.097 8.291 1.00 93.81 71 TYR A O 1
ATOM 547 N N . THR A 1 72 ? -6.165 -6.315 6.950 1.00 92.88 72 THR A N 1
ATOM 548 C CA . THR A 1 72 ? -7.560 -6.238 6.500 1.00 92.88 72 THR A CA 1
ATOM 549 C C . THR A 1 72 ? -7.667 -5.468 5.191 1.00 92.88 72 THR A C 1
ATOM 551 O O . THR A 1 72 ? -6.792 -4.658 4.887 1.00 92.88 72 THR A O 1
ATOM 554 N N . ALA A 1 73 ? -8.761 -5.656 4.451 1.00 91.62 73 ALA A N 1
ATOM 555 C CA . ALA A 1 73 ? -9.057 -4.839 3.278 1.00 91.62 73 ALA A CA 1
ATOM 556 C C . ALA A 1 73 ? -9.132 -3.336 3.645 1.00 91.62 73 ALA A C 1
ATOM 558 O O . ALA A 1 73 ? -9.612 -3.003 4.740 1.00 91.62 73 ALA A O 1
ATOM 559 N N . PRO A 1 74 ? -8.694 -2.417 2.760 1.00 87.25 74 PRO A N 1
ATOM 560 C CA . PRO A 1 74 ? -8.708 -0.974 3.018 1.00 87.25 74 PRO A CA 1
ATOM 561 C C . PRO A 1 74 ? -10.075 -0.397 3.402 1.00 87.25 74 PRO A C 1
ATOM 563 O O . PRO A 1 74 ? -10.158 0.568 4.163 1.00 87.25 74 PRO A O 1
ATOM 566 N N . ASP A 1 75 ? -11.141 -0.984 2.870 1.00 88.38 75 ASP A N 1
ATOM 567 C CA . ASP A 1 75 ? -12.535 -0.577 3.013 1.00 88.38 75 ASP A CA 1
ATOM 568 C C . ASP A 1 75 ? -13.321 -1.445 4.009 1.00 88.38 75 ASP A C 1
ATOM 570 O O . ASP A 1 75 ? -14.548 -1.342 4.092 1.00 88.38 75 ASP A O 1
ATOM 574 N N . ALA A 1 76 ? -12.625 -2.265 4.806 1.00 90.62 76 ALA A N 1
ATOM 575 C CA . ALA A 1 76 ? -13.262 -3.144 5.774 1.00 90.62 76 ALA A CA 1
ATOM 576 C C . ALA A 1 76 ? -14.154 -2.361 6.764 1.00 90.62 76 ALA A C 1
ATOM 578 O O . ALA A 1 76 ? -13.710 -1.382 7.385 1.00 90.62 76 ALA A O 1
ATOM 579 N N . PRO A 1 77 ? -15.419 -2.782 6.954 1.00 92.69 77 PRO A N 1
ATOM 580 C CA . PRO A 1 77 ? -16.357 -2.090 7.820 1.00 92.69 77 PRO A CA 1
ATOM 581 C C . PRO A 1 77 ? -15.935 -2.191 9.288 1.00 92.69 77 PRO A C 1
ATOM 583 O O . PRO A 1 77 ? -15.358 -3.182 9.736 1.00 92.69 77 PRO A O 1
ATOM 586 N N . SER A 1 78 ? -16.316 -1.194 10.091 1.00 91.25 78 SER A N 1
ATOM 587 C CA . SER A 1 78 ? -15.937 -1.125 11.509 1.00 91.25 78 SER A CA 1
ATOM 588 C C . SER A 1 78 ? -16.279 -2.382 12.318 1.00 91.25 78 SER A C 1
ATOM 590 O O . SER A 1 78 ? -15.535 -2.729 13.231 1.00 91.25 78 SER A O 1
ATOM 592 N N . ALA A 1 79 ? -17.381 -3.062 11.982 1.00 91.31 79 ALA A N 1
ATOM 593 C CA . ALA A 1 79 ? -17.804 -4.298 12.641 1.00 91.31 79 ALA A CA 1
ATOM 594 C C . ALA A 1 79 ? -16.862 -5.480 12.351 1.00 91.31 79 ALA A C 1
ATOM 596 O O . ALA A 1 79 ? -16.638 -6.324 13.217 1.00 91.31 79 ALA A O 1
ATOM 597 N N . GLU A 1 80 ? -16.291 -5.537 11.147 1.00 92.38 80 GLU A N 1
ATOM 598 C CA . GLU A 1 80 ? -15.304 -6.550 10.779 1.00 92.38 80 GLU A CA 1
ATOM 599 C C . GLU A 1 80 ? -13.969 -6.285 11.474 1.00 92.38 80 GLU A C 1
ATOM 601 O O . GLU A 1 80 ? -13.411 -7.192 12.088 1.00 92.38 80 GLU A O 1
ATOM 606 N N . LEU A 1 81 ? -13.520 -5.026 11.491 1.00 93.12 81 LEU A N 1
ATOM 607 C CA . LEU A 1 81 ? -12.319 -4.607 12.219 1.00 93.12 81 LEU A CA 1
ATOM 608 C C . LEU A 1 81 ? -12.412 -4.917 13.719 1.00 93.12 81 LEU A C 1
ATOM 610 O O . LEU A 1 81 ? -11.451 -5.395 14.316 1.00 93.12 81 LEU A O 1
ATOM 614 N N . GLU A 1 82 ? -13.574 -4.672 14.329 1.00 93.44 82 GLU A N 1
ATOM 615 C CA . GLU A 1 82 ? -13.833 -5.017 15.729 1.00 93.44 82 GLU A CA 1
ATOM 616 C C . GLU A 1 82 ? -13.769 -6.531 15.954 1.00 93.44 82 GLU A C 1
ATOM 618 O O . GLU A 1 82 ? -13.098 -6.988 16.879 1.00 93.44 82 GLU A O 1
ATOM 623 N N . LYS A 1 83 ? -14.403 -7.321 15.081 1.00 94.06 83 LYS A N 1
ATOM 624 C CA . LYS A 1 83 ? -14.375 -8.784 15.164 1.00 94.06 83 LYS A CA 1
ATOM 625 C C . LYS A 1 83 ? -12.952 -9.335 15.033 1.00 94.06 83 LYS A C 1
ATOM 627 O O . LYS A 1 83 ? -12.576 -10.199 15.820 1.00 94.06 83 LYS A O 1
ATOM 632 N N . LEU A 1 84 ? -12.169 -8.837 14.075 1.00 93.50 84 LEU A N 1
ATOM 633 C CA . LEU A 1 84 ? -10.774 -9.238 13.873 1.00 93.50 84 LEU A CA 1
ATOM 634 C C . LEU A 1 84 ? -9.905 -8.863 15.078 1.00 93.50 84 LEU A C 1
ATOM 636 O O . LEU A 1 84 ? -9.152 -9.695 15.575 1.00 93.50 84 LEU A O 1
ATOM 640 N N . ALA A 1 85 ? -10.055 -7.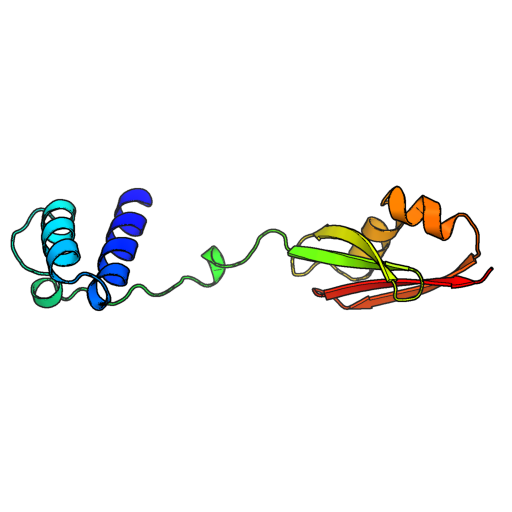643 15.599 1.00 93.50 85 ALA A N 1
ATOM 641 C CA . ALA A 1 85 ? -9.313 -7.184 16.769 1.00 93.50 85 ALA A CA 1
ATOM 642 C C . ALA A 1 85 ? -9.643 -7.992 18.036 1.00 93.50 85 ALA A C 1
ATOM 644 O O . ALA A 1 85 ? -8.745 -8.279 18.821 1.00 93.50 85 ALA A O 1
ATOM 645 N N . LEU A 1 86 ? -10.910 -8.366 18.246 1.00 92.31 86 LEU A N 1
ATOM 646 C CA . LEU A 1 86 ? -11.339 -9.162 19.404 1.00 92.31 86 LEU A CA 1
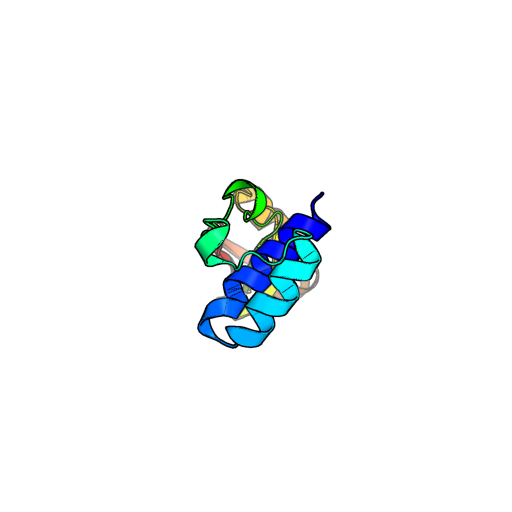ATOM 647 C C . LEU A 1 86 ? -11.009 -10.657 19.278 1.00 92.31 86 LEU A C 1
ATOM 649 O O . LEU A 1 86 ? -10.988 -11.351 20.292 1.00 92.31 86 LEU A O 1
ATOM 653 N N . ALA A 1 87 ? -10.758 -11.150 18.064 1.00 94.00 87 ALA A N 1
ATOM 654 C CA . ALA A 1 87 ? -10.311 -12.520 17.816 1.00 94.00 87 ALA A CA 1
ATOM 655 C C . ALA A 1 87 ? -8.788 -12.699 17.968 1.00 94.00 87 ALA A C 1
ATOM 657 O O . ALA A 1 87 ? -8.314 -13.831 18.020 1.00 94.00 87 ALA A O 1
ATOM 658 N N . ASP A 1 88 ? -8.021 -11.606 18.041 1.00 94.25 88 ASP A N 1
ATOM 659 C CA . ASP A 1 88 ? -6.569 -11.642 18.218 1.00 94.25 88 ASP A CA 1
ATOM 660 C C . ASP A 1 88 ? -6.194 -12.160 19.619 1.00 94.25 88 ASP A C 1
ATOM 662 O O . ASP A 1 88 ? -6.577 -11.588 20.643 1.00 94.25 88 ASP A O 1
ATOM 666 N N . GLU A 1 89 ? -5.402 -13.234 19.668 1.00 92.50 89 GLU A N 1
ATOM 667 C CA . GLU A 1 89 ? -5.003 -13.908 20.909 1.00 92.50 89 GLU A CA 1
ATOM 668 C C . GLU A 1 89 ? -4.327 -12.969 21.921 1.00 92.50 89 GLU A C 1
ATOM 670 O O . GLU A 1 89 ? -4.606 -13.045 23.121 1.00 92.50 89 GLU A O 1
ATOM 675 N N . LYS A 1 90 ? -3.485 -12.032 21.459 1.00 91.75 90 LYS A N 1
ATOM 676 C CA . LYS A 1 90 ? -2.830 -11.059 22.349 1.00 91.75 90 LYS A CA 1
ATOM 677 C C . LYS A 1 90 ? -3.859 -10.118 22.954 1.00 91.75 90 LYS A C 1
ATOM 679 O O . LYS A 1 90 ? -3.764 -9.756 24.124 1.00 91.75 90 LYS A O 1
ATOM 684 N N . ILE A 1 91 ? -4.844 -9.697 22.16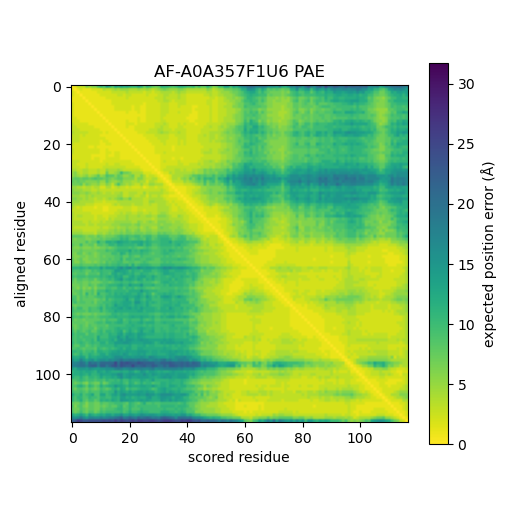8 1.00 93.25 91 ILE A N 1
ATOM 685 C CA . ILE A 1 91 ? -5.907 -8.802 22.631 1.00 93.25 91 ILE A CA 1
ATOM 686 C C . ILE A 1 91 ? -6.826 -9.508 23.624 1.00 93.25 91 ILE A C 1
ATOM 688 O O . ILE A 1 91 ? -7.202 -8.904 24.634 1.00 93.25 91 ILE A O 1
ATOM 692 N N . ILE A 1 92 ? -7.135 -10.785 23.398 1.00 92.88 92 ILE A N 1
ATOM 693 C CA . ILE A 1 92 ? -7.885 -11.617 24.345 1.00 92.88 92 ILE A CA 1
ATOM 694 C C . ILE A 1 92 ? -7.161 -11.661 25.698 1.00 92.88 92 ILE A C 1
ATOM 696 O O . ILE A 1 92 ? -7.791 -11.451 26.734 1.00 92.88 92 ILE A O 1
ATOM 700 N N . GLU A 1 93 ? -5.834 -11.819 25.719 1.00 91.00 93 GLU A N 1
ATOM 701 C CA . GLU A 1 93 ? -5.060 -11.798 26.968 1.00 91.00 93 GLU A CA 1
ATOM 702 C C . GLU A 1 93 ? -5.240 -10.476 27.739 1.00 91.00 93 GLU A C 1
ATOM 704 O O . GLU A 1 93 ? -5.500 -10.483 28.946 1.00 91.00 93 GLU A O 1
ATOM 709 N N . TYR A 1 94 ? -5.173 -9.334 27.047 1.00 88.88 94 TYR A N 1
ATOM 710 C CA . TYR A 1 94 ? -5.321 -8.013 27.669 1.00 88.88 94 TYR A CA 1
ATOM 711 C C . TYR A 1 94 ? -6.759 -7.662 28.064 1.00 88.88 94 TYR A C 1
ATOM 713 O O . TYR A 1 94 ? -6.957 -6.855 28.972 1.00 88.88 94 TYR A O 1
ATOM 721 N N . THR A 1 95 ? -7.755 -8.240 27.396 1.00 89.12 95 THR A N 1
ATOM 722 C CA . THR A 1 95 ? -9.177 -7.978 27.662 1.00 89.12 95 THR A CA 1
ATOM 723 C C . THR A 1 95 ? -9.775 -8.959 28.669 1.00 89.12 95 THR A C 1
ATOM 725 O O . THR A 1 95 ? -10.714 -8.592 29.364 1.00 89.12 95 THR A O 1
ATOM 728 N N . SER A 1 96 ? -9.191 -10.151 28.843 1.00 86.19 96 SER A N 1
ATOM 729 C CA . SER A 1 96 ? -9.658 -11.189 29.782 1.00 86.19 96 SER A CA 1
ATOM 730 C C . SER A 1 96 ? -9.690 -10.748 31.251 1.00 86.19 96 SER A C 1
ATOM 732 O O . SER A 1 96 ? -10.424 -11.316 32.059 1.00 86.19 96 SER A O 1
ATOM 734 N N . ARG A 1 97 ? -8.896 -9.731 31.604 1.00 80.44 97 ARG A N 1
ATOM 735 C CA . ARG A 1 97 ? -8.723 -9.238 32.978 1.00 80.44 97 ARG A CA 1
ATOM 736 C C . ARG A 1 97 ? -9.752 -8.190 33.403 1.00 80.44 97 ARG A C 1
ATOM 738 O O . ARG A 1 97 ? -9.754 -7.809 34.567 1.00 80.44 97 ARG A O 1
ATOM 745 N N . GLY A 1 98 ? -10.598 -7.711 32.492 1.00 83.31 98 GLY A N 1
ATOM 746 C CA . GLY A 1 98 ? -11.569 -6.658 32.782 1.00 83.31 98 GLY A CA 1
ATOM 747 C C . GLY A 1 98 ? -12.783 -6.706 31.862 1.00 83.31 98 GLY A C 1
ATOM 748 O O . GLY A 1 98 ? -12.920 -7.582 31.012 1.00 83.31 98 GLY A O 1
ATOM 749 N N . LYS A 1 99 ? -13.700 -5.754 32.025 1.00 90.06 99 LYS A N 1
ATOM 750 C CA . LYS A 1 99 ? -14.873 -5.620 31.153 1.00 90.06 99 LYS A CA 1
ATOM 751 C C . LYS A 1 99 ? -14.583 -4.624 30.037 1.00 90.06 99 LYS A C 1
ATOM 753 O O . LYS A 1 99 ? -14.173 -3.491 30.296 1.00 90.06 99 LYS A O 1
ATOM 758 N N . ILE A 1 100 ? -14.843 -5.029 28.795 1.00 92.44 100 ILE A N 1
ATOM 759 C CA . ILE A 1 100 ? -14.824 -4.120 27.644 1.00 92.44 100 ILE A CA 1
ATOM 760 C C . ILE A 1 100 ? -15.965 -3.114 27.817 1.00 92.44 100 ILE A C 1
ATOM 762 O O . ILE A 1 100 ? -17.134 -3.483 27.907 1.00 92.44 100 ILE A O 1
ATOM 766 N N . VAL A 1 101 ? -15.614 -1.834 27.890 1.00 93.00 101 VAL A N 1
ATOM 767 C CA . VAL A 1 101 ? -16.565 -0.725 28.058 1.00 93.00 101 VAL A CA 1
ATOM 768 C C . VAL A 1 101 ? -16.948 -0.133 26.714 1.00 93.00 101 VAL A C 1
ATOM 770 O O . VAL A 1 101 ? -18.078 0.311 26.526 1.00 93.00 101 VAL A O 1
ATOM 773 N N . LYS A 1 102 ? -15.980 -0.067 25.797 1.00 92.56 102 LYS A N 1
ATOM 774 C CA . LYS A 1 102 ? -16.153 0.543 24.483 1.00 92.56 102 LYS A CA 1
ATOM 775 C C . LYS A 1 102 ? -15.088 0.033 23.522 1.00 92.56 102 LYS A C 1
ATOM 777 O O . LYS A 1 102 ? -13.920 -0.044 23.897 1.00 92.56 102 LYS A O 1
ATOM 782 N N . VAL A 1 103 ? -15.479 -0.207 22.278 1.00 94.56 103 VAL A N 1
ATOM 783 C CA . VAL A 1 103 ? -14.557 -0.363 21.151 1.00 94.56 103 VAL A CA 1
ATOM 784 C C . VAL A 1 103 ? -14.671 0.882 20.276 1.00 94.56 103 VAL A C 1
ATOM 786 O O . VAL A 1 103 ? -15.767 1.370 20.000 1.00 94.56 103 VAL A O 1
ATOM 789 N N . ILE A 1 104 ? -13.533 1.473 19.928 1.00 94.81 104 ILE A N 1
ATOM 790 C CA . ILE A 1 104 ? -13.446 2.666 19.087 1.00 94.81 104 ILE A CA 1
ATOM 791 C C . ILE A 1 104 ? -12.684 2.277 17.833 1.00 94.81 104 ILE A C 1
ATOM 793 O O . ILE A 1 104 ? -11.473 2.069 17.884 1.00 94.81 104 ILE A O 1
ATOM 797 N N . THR A 1 105 ? -13.393 2.227 16.714 1.00 95.00 105 THR A N 1
ATOM 798 C CA . THR A 1 105 ? -12.811 1.894 15.417 1.00 95.00 105 THR A CA 1
ATOM 799 C C . THR A 1 105 ? -12.686 3.146 14.567 1.00 95.00 105 THR A C 1
ATOM 801 O O . THR A 1 105 ? -13.658 3.878 14.375 1.00 95.00 105 THR A O 1
ATOM 804 N N . VAL A 1 106 ? -11.481 3.388 14.056 1.00 91.06 106 VAL A N 1
ATOM 805 C CA . VAL A 1 106 ? -11.201 4.394 13.033 1.00 91.06 106 VAL A CA 1
ATOM 806 C C . VAL A 1 106 ? -10.808 3.631 11.766 1.00 91.06 106 VAL A C 1
ATOM 808 O O . VAL A 1 106 ? -9.687 3.108 11.721 1.00 91.06 106 VAL A O 1
ATOM 811 N N . PRO A 1 107 ? -11.711 3.528 10.769 1.00 86.75 107 PRO A N 1
ATOM 812 C CA . PRO A 1 107 ? -11.453 2.803 9.528 1.00 86.75 107 PRO A CA 1
ATOM 813 C C . PRO A 1 107 ? -10.136 3.229 8.882 1.00 86.75 107 PRO A C 1
ATOM 815 O O . PRO A 1 107 ? -9.787 4.411 8.892 1.00 86.75 107 PRO A O 1
ATOM 818 N N . GLY A 1 108 ? -9.378 2.255 8.382 1.00 86.94 108 GLY A N 1
ATOM 819 C CA . GLY A 1 108 ? -8.085 2.500 7.746 1.00 86.94 108 GLY A CA 1
ATOM 820 C C . GLY A 1 108 ? -6.954 2.941 8.682 1.00 86.94 108 GLY A C 1
ATOM 821 O O . GLY A 1 108 ? -5.865 3.243 8.203 1.00 86.94 108 GLY A O 1
ATOM 822 N N . ARG A 1 109 ? -7.180 3.021 10.006 1.00 90.50 109 ARG A N 1
ATOM 823 C CA . ARG A 1 109 ? -6.184 3.564 10.942 1.00 90.50 109 ARG A CA 1
ATOM 824 C C . ARG A 1 109 ? -5.944 2.721 12.189 1.00 90.50 109 ARG A C 1
ATOM 826 O O . ARG A 1 109 ? -4.806 2.330 12.437 1.00 90.50 109 ARG A O 1
ATOM 833 N N . LEU A 1 110 ? -6.961 2.519 13.031 1.00 94.38 110 LEU A N 1
ATOM 834 C CA . LEU A 1 110 ? -6.792 1.818 14.312 1.00 94.38 110 LEU A CA 1
ATOM 835 C C . LEU A 1 110 ? -8.100 1.280 14.893 1.00 94.38 110 LEU A C 1
ATOM 837 O O . LEU A 1 110 ? -9.180 1.814 14.638 1.00 94.38 110 LEU A O 1
ATOM 841 N N . VAL A 1 111 ? -7.967 0.292 15.776 1.00 96.62 111 VAL A N 1
ATOM 842 C CA . VAL A 1 111 ? -9.013 -0.160 16.701 1.00 96.62 111 VAL A CA 1
ATOM 843 C C . VAL A 1 111 ? -8.500 0.026 18.124 1.00 96.62 111 VAL A C 1
ATOM 845 O O . VAL A 1 111 ? -7.457 -0.515 18.478 1.00 96.62 111 VAL A O 1
ATOM 848 N N . ASN A 1 112 ? -9.206 0.788 18.958 1.00 96.69 112 ASN A N 1
ATOM 849 C CA . ASN A 1 112 ? -8.869 0.962 20.370 1.00 96.69 112 ASN A CA 1
ATOM 850 C C . ASN A 1 112 ? -9.960 0.380 21.266 1.00 96.69 112 ASN A C 1
ATOM 852 O O . ASN A 1 112 ? -11.114 0.810 21.229 1.00 96.69 112 ASN A O 1
ATOM 856 N N . ILE A 1 113 ? -9.567 -0.565 22.110 1.00 95.62 113 ILE A N 1
ATOM 857 C CA . ILE A 1 113 ? -10.446 -1.275 23.029 1.00 95.62 113 ILE A CA 1
ATOM 858 C C . ILE A 1 113 ? -10.244 -0.695 24.427 1.00 95.62 113 ILE A C 1
ATOM 860 O O . ILE A 1 113 ? -9.145 -0.714 24.986 1.00 95.62 113 ILE A O 1
ATOM 864 N N . VAL A 1 114 ? -11.317 -0.155 24.996 1.00 94.12 114 VAL A N 1
ATOM 865 C CA . VAL A 1 114 ? -11.325 0.414 26.343 1.00 94.12 114 VAL A CA 1
ATOM 866 C C . VAL A 1 114 ? -11.799 -0.652 27.321 1.00 94.12 114 VAL A C 1
ATOM 868 O O . VAL A 1 114 ? -12.945 -1.098 27.250 1.00 94.12 114 VAL A O 1
ATOM 871 N N . VAL A 1 115 ? -10.927 -1.031 28.253 1.00 93.75 115 VAL A N 1
ATOM 872 C CA . VAL A 1 115 ? -11.183 -2.046 29.282 1.00 93.75 115 VAL A CA 1
ATOM 873 C C . VAL A 1 115 ? -11.155 -1.377 30.653 1.00 93.75 115 VAL A C 1
ATOM 875 O O . VAL A 1 115 ? -10.210 -0.646 30.958 1.00 93.75 115 VAL A O 1
ATOM 878 N N . LYS 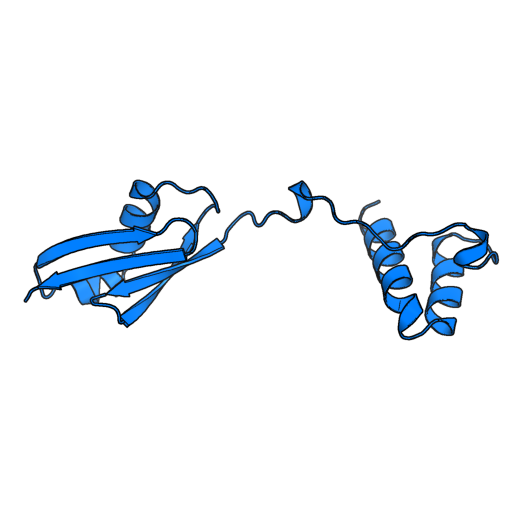A 1 116 ? -12.179 -1.629 31.475 1.00 87.56 116 LYS A N 1
ATOM 879 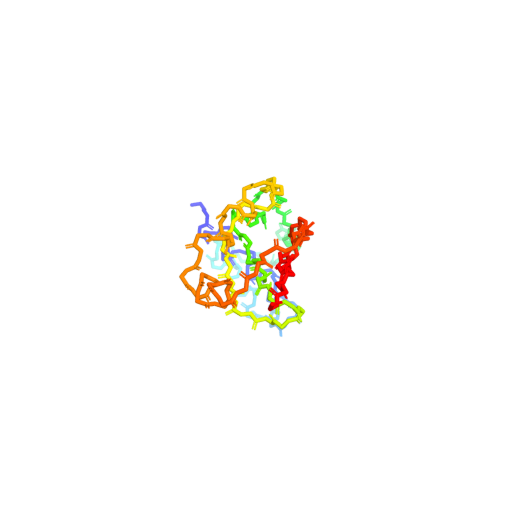C CA . LYS A 1 116 ? -12.187 -1.289 32.906 1.00 87.56 116 LYS A CA 1
ATOM 880 C C . LYS A 1 116 ? -11.980 -2.551 33.734 1.00 87.56 116 LYS A C 1
ATOM 882 O O . LYS A 1 116 ? -12.581 -3.580 33.427 1.00 87.56 116 LYS A O 1
ATOM 887 N N . GLU A 1 117 ? -11.138 -2.437 34.754 1.00 73.38 117 GLU A N 1
ATOM 888 C CA . GLU A 1 117 ? -10.999 -3.428 35.829 1.00 73.38 117 GLU A CA 1
ATOM 889 C C . GLU A 1 117 ? -12.273 -3.485 36.686 1.00 73.38 117 GLU A C 1
ATOM 891 O O . GLU A 1 117 ? -12.908 -2.418 36.881 1.00 73.38 117 GLU A O 1
#

Nearest PDB structures (foldseek):
  5on3-assembly2_D  TM=8.336E-01  e=5.828E-10  Escherichia coli K-12
  5on3-assembly1_A  TM=8.466E-01  e=1.049E-09  Escherichia coli K-12
  7nu8-assembly1_A  TM=5.503E-01  e=3.938E-10  Neisseria gonorrhoeae
  7nu3-assembly1_A  TM=5.412E-01  e=1.276E-09  Neisseria gonorrhoeae
  6q89-assembly1_A  TM=5.433E-01  e=3.401E-09  Neisseria gonorrhoeae

Solvent-accessible surface area (backbone atoms only — not comparable to full-atom values): 6899 Å² total; per-residue (Å²): 108,69,68,59,54,53,51,52,42,51,35,50,69,33,36,91,78,41,46,72,61,20,38,59,54,46,22,67,73,76,70,46,88,61,43,58,73,76,70,63,65,68,78,76,79,85,54,73,77,81,69,51,65,76,60,39,77,31,43,29,23,49,72,84,40,83,74,52,73,48,76,40,50,62,81,53,50,60,70,56,55,49,52,55,52,64,67,33,68,69,47,40,63,71,44,72,74,35,49,79,76,46,78,48,66,43,76,79,53,35,38,36,38,34,62,43,119

Foldseek 3Di:
DVVLVVQLLVLLVCCVPCVVVSQVSNCVSVVHNQGCVRVVHDRDDDDPVVPADQWDWAFEAEPNHTFDIDIDGQPDDQVVVVVRNCPDPRSCVVQVVFDFPDWDDDRNYYIYTYGDD

Mean predicted aligned error: 6.65 Å